Protein AF-A0A1J3KA43-F1 (afdb_monomer_lite)

Foldseek 3Di:
DPDPQQDDPDPVSSVVCLQPNDGDDDPPDDPLRVVLVCQQSD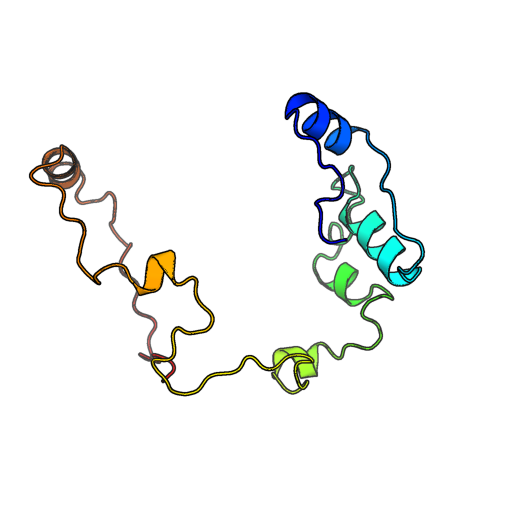PPCCSRQCNPVRVVSVCPRPVNVVDDPVCVVVVNDDDPDDDDDDDPPDPPVPDPVVVVDDPDDPDDDDDPCVVVCVVPVVPCVPVDDDPPPPPPPD

pLDDT: mean 88.78, std 14.75, range [40.16, 98.5]

Radius of gyration: 23.45 Å; chains: 1; bounding box: 60×49×44 Å

Sequence (138 aa):
VGIPPFYSQNVNEMYNKIQHGVLRFPPFLSENCKSLIVALLNRDPKKRLGSKDDIEDIKAHPFFKDISWDKMMKKAIDPPYKPKVKATDDTSNFDATFTNEPVVDSVIASSALSQTMADSSDAFKDFTFNPKGGALLD

Secondary structure (DSSP, 8-state):
--S-TT--SSHHHHHHHHHHPPP---TTS-HHHHHHHHHHT-SSGGGSTTTTTTHHHHHTSGGGTT--HHHHHTT-S--S------STT--TTS-HHHHTS-------TT-THHHHHHH-TTTTTT-----TT-----

Structure (mmCIF, N/CA/C/O backbone):
data_AF-A0A1J3KA43-F1
#
_entry.id   AF-A0A1J3KA43-F1
#
loop_
_atom_site.group_PDB
_atom_site.id
_atom_site.type_symbol
_atom_site.label_atom_id
_atom_site.label_alt_id
_atom_site.label_comp_id
_atom_site.label_asym_id
_atom_site.label_entity_id
_atom_site.label_seq_id
_atom_site.pdbx_PDB_ins_code
_atom_site.Cartn_x
_atom_site.Cartn_y
_atom_site.Cartn_z
_atom_site.occupancy
_atom_site.B_iso_or_equiv
_atom_site.auth_seq_id
_atom_site.auth_comp_id
_atom_site.auth_asym_id
_atom_site.auth_atom_id
_atom_site.pdbx_PDB_model_num
ATOM 1 N N . VAL A 1 1 ? -7.742 12.164 -10.026 1.00 62.94 1 VAL A N 1
ATOM 2 C CA . VAL A 1 1 ? -7.866 11.072 -9.024 1.00 62.94 1 VAL A CA 1
ATOM 3 C C . VAL A 1 1 ? -6.573 10.274 -9.051 1.00 62.94 1 VAL A C 1
ATOM 5 O O . VAL A 1 1 ? -5.960 10.253 -10.106 1.00 62.94 1 VAL A O 1
ATOM 8 N N . GLY A 1 2 ? -6.108 9.722 -7.928 1.00 86.31 2 GLY A N 1
ATOM 9 C CA . GLY A 1 2 ? -4.774 9.094 -7.852 1.00 86.31 2 GLY A CA 1
ATOM 10 C C . GLY A 1 2 ? -3.644 10.009 -7.353 1.00 86.31 2 GLY A C 1
ATOM 11 O O . GLY A 1 2 ? -2.482 9.744 -7.620 1.00 86.31 2 GLY A O 1
ATOM 12 N N . ILE A 1 3 ? -3.975 11.086 -6.634 1.00 89.12 3 ILE A N 1
ATOM 13 C CA . ILE A 1 3 ? -3.006 11.958 -5.943 1.00 89.12 3 ILE A CA 1
ATOM 14 C C . ILE A 1 3 ? -3.006 11.574 -4.453 1.00 89.12 3 ILE A C 1
ATOM 16 O O . ILE A 1 3 ? -4.076 11.206 -3.950 1.00 89.12 3 ILE A O 1
ATOM 20 N N . PRO A 1 4 ? -1.874 11.670 -3.727 1.00 92.62 4 PRO A N 1
ATOM 21 C CA . PRO A 1 4 ? -1.855 11.455 -2.283 1.00 92.62 4 PRO A CA 1
ATOM 22 C C . PRO A 1 4 ? -2.907 12.305 -1.539 1.00 92.62 4 PRO A C 1
ATOM 24 O O . PRO A 1 4 ? -3.118 13.468 -1.894 1.00 92.62 4 PRO A O 1
ATOM 27 N N . PRO A 1 5 ? -3.544 11.774 -0.475 1.00 93.25 5 PRO A N 1
ATOM 28 C CA . PRO A 1 5 ? -4.662 12.439 0.208 1.00 93.25 5 PRO A CA 1
ATOM 29 C C . PRO A 1 5 ? -4.280 13.761 0.894 1.00 93.25 5 PRO A C 1
ATOM 31 O O . PRO A 1 5 ? -5.135 14.621 1.093 1.00 93.25 5 PRO A O 1
ATOM 34 N N . PHE A 1 6 ? -3.001 13.942 1.231 1.00 94.75 6 PHE A N 1
ATOM 35 C CA . PHE A 1 6 ? -2.469 15.139 1.881 1.00 94.75 6 PHE A CA 1
ATOM 36 C C . PHE A 1 6 ? -1.346 15.771 1.059 1.00 94.75 6 PHE A C 1
ATOM 38 O O . PHE A 1 6 ? -0.273 16.022 1.582 1.00 94.75 6 PHE A O 1
ATOM 45 N N . TYR A 1 7 ? -1.561 16.013 -0.232 1.00 92.75 7 TYR A N 1
ATOM 46 C CA . TYR A 1 7 ? -0.529 16.586 -1.098 1.00 92.75 7 TYR A CA 1
ATOM 47 C C . TYR A 1 7 ? -0.379 18.116 -0.935 1.00 92.75 7 TYR A C 1
ATOM 49 O O . TYR A 1 7 ? -1.362 18.860 -0.804 1.00 92.75 7 TYR A O 1
ATOM 57 N N . SER A 1 8 ? 0.865 18.597 -0.966 1.00 94.25 8 SER A N 1
ATOM 58 C CA . SER A 1 8 ? 1.223 19.996 -1.233 1.00 94.25 8 SER A CA 1
ATOM 59 C C . SER A 1 8 ? 2.591 20.052 -1.914 1.00 94.25 8 SER A C 1
ATOM 61 O O . SER A 1 8 ? 3.430 19.193 -1.660 1.00 94.25 8 SER A O 1
ATOM 63 N N . GLN A 1 9 ? 2.833 21.073 -2.740 1.00 95.56 9 GLN A N 1
ATOM 64 C CA . GLN A 1 9 ? 4.176 21.349 -3.273 1.00 95.56 9 GLN A CA 1
ATOM 65 C C . GLN A 1 9 ? 5.121 21.868 -2.179 1.00 95.56 9 GLN A C 1
ATOM 67 O O . GLN A 1 9 ? 6.331 21.680 -2.254 1.00 95.56 9 GLN A O 1
ATOM 72 N N . ASN A 1 10 ? 4.567 22.496 -1.138 1.00 97.44 10 ASN A N 1
ATOM 73 C CA . ASN A 1 10 ? 5.314 22.907 0.040 1.00 97.44 10 ASN A CA 1
ATOM 74 C C . ASN A 1 10 ? 5.342 21.768 1.072 1.00 97.44 10 ASN A C 1
ATOM 76 O O . ASN A 1 10 ? 4.305 21.375 1.608 1.00 97.44 10 ASN A O 1
ATOM 80 N N . VAL A 1 11 ? 6.538 21.268 1.387 1.00 96.81 11 VAL A N 1
ATOM 81 C CA . VAL A 1 11 ? 6.739 20.146 2.319 1.00 96.81 11 VAL A CA 1
ATOM 82 C C . VAL A 1 11 ? 6.207 20.451 3.726 1.00 96.81 11 VAL A C 1
ATOM 84 O O . VAL A 1 11 ? 5.575 19.593 4.340 1.00 96.81 11 VAL A O 1
ATOM 87 N N . ASN A 1 12 ? 6.374 21.679 4.222 1.00 97.38 12 ASN A N 1
ATOM 88 C CA . ASN A 1 12 ? 5.881 22.062 5.550 1.00 97.38 12 ASN A CA 1
ATOM 89 C C . ASN A 1 12 ? 4.348 22.053 5.602 1.00 97.38 12 ASN A C 1
ATOM 91 O O . ASN A 1 12 ? 3.751 21.569 6.565 1.00 97.38 12 ASN A O 1
ATOM 95 N N . GLU A 1 13 ? 3.692 22.526 4.541 1.00 97.12 13 GLU A N 1
ATOM 96 C CA . GLU A 1 13 ? 2.235 22.427 4.431 1.00 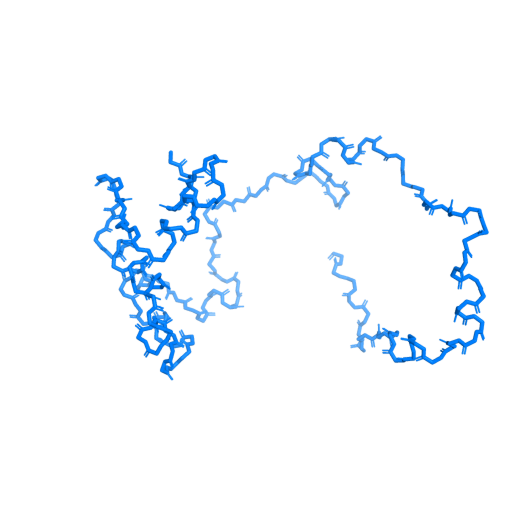97.12 13 GLU A CA 1
ATOM 97 C C . GLU A 1 13 ? 1.764 20.982 4.292 1.00 97.12 13 GLU A C 1
ATOM 99 O O . GLU A 1 13 ? 0.722 20.621 4.835 1.00 97.12 13 GLU A O 1
ATOM 104 N N . MET A 1 14 ? 2.512 20.151 3.564 1.00 97.06 14 MET A N 1
ATOM 105 C CA . MET A 1 14 ? 2.226 18.726 3.423 1.00 97.06 14 MET A CA 1
ATOM 106 C C . MET A 1 14 ? 2.245 18.034 4.794 1.00 97.06 14 MET A C 1
ATOM 108 O O . MET A 1 14 ? 1.297 17.326 5.134 1.00 97.06 14 MET A O 1
ATOM 112 N N . TYR A 1 15 ? 3.254 18.309 5.628 1.00 97.19 15 TYR A N 1
ATOM 113 C CA . TYR A 1 15 ? 3.311 17.795 6.999 1.00 97.19 15 TYR A CA 1
ATOM 114 C C . TYR A 1 15 ? 2.163 18.297 7.865 1.00 97.19 15 TYR A C 1
ATOM 116 O O . TYR A 1 15 ? 1.529 17.497 8.555 1.00 97.19 15 TYR A O 1
ATOM 124 N N . ASN A 1 16 ? 1.837 19.586 7.784 1.00 97.25 16 ASN A N 1
ATOM 125 C CA . ASN A 1 16 ? 0.683 20.137 8.488 1.00 97.25 16 ASN A CA 1
ATOM 126 C C . ASN A 1 16 ? -0.619 19.426 8.058 1.00 97.25 16 ASN A C 1
ATOM 128 O O . ASN A 1 16 ? -1.407 18.982 8.892 1.00 97.25 16 ASN A O 1
ATOM 132 N N . LYS A 1 17 ? -0.815 19.193 6.754 1.00 96.19 17 LYS A N 1
ATOM 133 C CA . LYS A 1 17 ? -1.970 18.445 6.229 1.00 96.19 17 LYS A CA 1
ATOM 134 C C . LYS A 1 17 ? -2.011 16.999 6.734 1.00 96.19 17 LYS A C 1
ATOM 136 O O . LYS A 1 17 ? -3.087 16.534 7.098 1.00 96.19 17 LYS A O 1
ATOM 141 N N . ILE A 1 18 ? -0.878 16.303 6.820 1.00 96.06 18 ILE A N 1
ATOM 142 C CA . ILE A 1 18 ? -0.820 14.953 7.407 1.00 96.06 18 ILE A CA 1
ATOM 143 C C . ILE A 1 18 ? -1.270 14.998 8.878 1.00 96.06 18 ILE A C 1
ATOM 145 O O . ILE A 1 18 ? -2.162 14.249 9.293 1.00 96.06 18 ILE A O 1
ATOM 149 N N . GLN A 1 19 ? -0.725 15.933 9.656 1.00 95.88 19 GLN A N 1
ATOM 150 C CA . GLN A 1 19 ? -0.994 16.040 11.091 1.00 95.88 19 GLN A CA 1
ATOM 151 C C . GLN A 1 19 ? -2.412 16.523 11.417 1.00 95.88 19 GLN A C 1
ATOM 153 O O . GLN A 1 19 ? -2.987 16.076 12.409 1.00 95.88 19 GLN A O 1
ATOM 158 N N . HIS A 1 20 ? -3.000 17.398 10.598 1.00 96.06 20 HIS A N 1
ATOM 159 C CA . HIS A 1 20 ? -4.218 18.132 10.971 1.00 96.06 20 HIS A CA 1
ATOM 160 C C . HIS A 1 20 ? -5.280 18.230 9.866 1.00 96.06 20 HIS A C 1
ATOM 162 O O . HIS A 1 20 ? -6.438 18.528 10.147 1.00 96.06 20 HIS A O 1
ATOM 168 N N . GLY A 1 21 ? -4.931 17.958 8.609 1.00 93.94 21 GLY A N 1
ATOM 169 C CA . GLY A 1 21 ? -5.829 18.106 7.465 1.00 93.94 21 GLY A CA 1
ATOM 170 C C . GLY A 1 21 ? -7.057 17.191 7.507 1.00 93.94 21 GLY A C 1
ATOM 171 O O . GLY A 1 21 ? -7.043 16.090 8.054 1.00 93.94 21 GLY A O 1
ATOM 172 N N . VAL A 1 22 ? -8.149 17.619 6.882 1.00 93.25 22 VAL A N 1
ATOM 173 C CA . VAL A 1 22 ? -9.348 16.782 6.738 1.00 93.25 22 VAL A CA 1
ATOM 174 C C . VAL A 1 22 ? -9.261 16.000 5.430 1.00 93.25 22 VAL A C 1
ATOM 176 O O . VAL A 1 22 ? -8.946 16.575 4.387 1.00 93.25 22 VAL A O 1
ATOM 179 N N . LEU A 1 23 ? -9.549 14.696 5.478 1.00 93.75 23 LEU A N 1
ATOM 180 C CA . LEU A 1 23 ? -9.642 13.867 4.276 1.00 93.75 23 LEU A CA 1
ATOM 181 C C . LEU A 1 23 ? -10.787 14.359 3.389 1.00 93.75 23 LEU A C 1
ATOM 183 O O . LEU A 1 23 ? -11.909 14.558 3.855 1.00 93.75 23 LEU A O 1
ATOM 187 N N . ARG A 1 24 ? -10.506 14.539 2.098 1.00 92.69 24 ARG A N 1
ATOM 188 C CA . ARG A 1 24 ? -11.510 14.911 1.099 1.00 92.69 24 ARG A CA 1
ATOM 189 C C . ARG A 1 24 ? -11.711 13.758 0.132 1.00 92.69 24 ARG A C 1
ATOM 191 O O . ARG A 1 24 ? -10.759 13.290 -0.487 1.00 92.69 24 ARG A O 1
ATOM 198 N N . PHE A 1 25 ? -12.960 13.329 -0.004 1.00 93.56 25 PHE A N 1
ATOM 199 C CA . PHE A 1 25 ? -13.333 12.199 -0.843 1.00 93.56 25 PHE A CA 1
ATOM 200 C C . PHE A 1 25 ? -14.071 12.680 -2.092 1.00 93.56 25 PHE A C 1
ATOM 202 O O . PHE A 1 25 ? -15.020 13.458 -1.974 1.00 93.56 25 PHE A O 1
ATOM 209 N N . PRO A 1 26 ? -13.681 12.210 -3.286 1.00 92.25 26 PRO A N 1
ATOM 210 C CA . PRO A 1 26 ? -14.498 12.369 -4.478 1.00 92.25 26 PRO A CA 1
ATOM 211 C C . PRO A 1 26 ? -15.882 11.708 -4.326 1.00 92.25 26 PRO A C 1
ATOM 213 O O . PRO A 1 26 ? -16.005 10.697 -3.628 1.00 92.25 26 PRO A O 1
ATOM 216 N N . PRO A 1 27 ? -16.919 12.223 -5.012 1.00 92.81 27 PRO A N 1
ATOM 217 C CA . PRO A 1 27 ? -18.297 11.760 -4.832 1.00 92.81 27 PRO A CA 1
ATOM 218 C C . PRO A 1 27 ? -18.539 10.323 -5.315 1.00 92.81 27 PRO A C 1
ATOM 220 O O . PRO A 1 27 ? -19.459 9.675 -4.836 1.00 92.81 27 PRO A O 1
ATOM 223 N N . PHE A 1 28 ? -17.711 9.807 -6.227 1.00 94.25 28 PHE A N 1
ATOM 224 C CA . PHE A 1 28 ? -17.871 8.468 -6.806 1.00 94.25 28 PHE A CA 1
ATOM 225 C C . PHE A 1 28 ? -17.402 7.322 -5.889 1.00 94.25 28 PHE A C 1
ATOM 227 O O . PHE A 1 28 ? -17.574 6.157 -6.237 1.00 94.25 28 PHE A O 1
ATOM 234 N N . LEU A 1 29 ? -16.766 7.616 -4.748 1.00 94.69 29 LEU A N 1
ATOM 235 C CA . LEU A 1 29 ? -16.331 6.576 -3.813 1.00 94.69 29 LEU A CA 1
ATOM 236 C C . LEU A 1 29 ? -17.523 6.023 -3.026 1.00 94.69 29 LEU A C 1
ATOM 238 O O . LEU A 1 29 ? -18.335 6.788 -2.506 1.00 94.69 29 LEU A O 1
ATOM 242 N N . SER A 1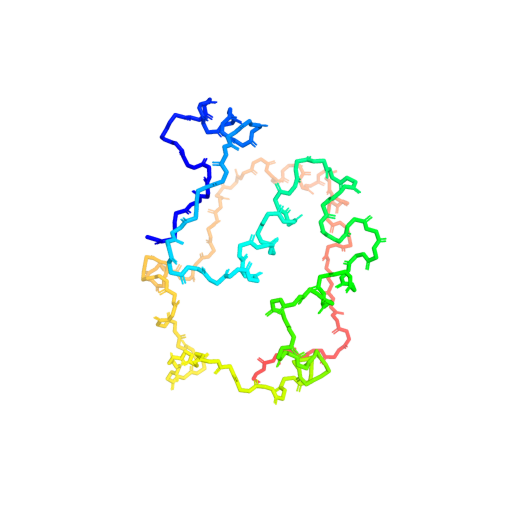 30 ? -17.585 4.697 -2.884 1.00 97.06 30 SER A N 1
ATOM 243 C CA . SER A 1 30 ? -18.583 4.035 -2.040 1.00 97.06 30 SER A CA 1
ATOM 244 C C . SER A 1 30 ? -18.345 4.314 -0.554 1.00 97.06 30 SER A C 1
ATOM 246 O O . SER A 1 30 ? -17.211 4.551 -0.128 1.00 97.06 30 SER A O 1
ATOM 248 N N . GLU A 1 31 ? -19.399 4.234 0.259 1.00 97.62 31 GLU A N 1
ATOM 249 C CA . GLU A 1 31 ? -19.295 4.470 1.706 1.00 97.62 31 GLU A CA 1
ATOM 250 C C . GLU A 1 31 ? -18.352 3.478 2.396 1.00 97.62 31 GLU A C 1
ATOM 252 O O . GLU A 1 31 ? -17.509 3.895 3.186 1.00 97.62 31 GLU A O 1
ATOM 257 N N . ASN A 1 32 ? -18.384 2.195 2.015 1.00 98.06 32 ASN A N 1
ATOM 258 C CA . ASN A 1 32 ? -17.441 1.198 2.534 1.00 98.06 32 ASN A CA 1
ATOM 259 C C . ASN A 1 32 ? -15.982 1.533 2.173 1.00 98.06 32 ASN A C 1
ATOM 261 O O . ASN A 1 32 ? -15.069 1.243 2.938 1.00 98.06 32 ASN A O 1
ATOM 265 N N . CYS A 1 33 ? -15.728 2.139 1.009 1.00 97.25 33 CYS A N 1
ATOM 266 C CA . CYS A 1 33 ? -14.378 2.566 0.642 1.00 97.25 33 CYS A CA 1
ATOM 267 C C . CYS A 1 33 ? -13.928 3.763 1.491 1.00 97.25 33 CYS A C 1
ATOM 269 O O . CYS A 1 33 ? -12.824 3.760 2.037 1.00 97.25 33 CYS A O 1
ATOM 271 N N . LYS A 1 34 ? -14.802 4.764 1.662 1.00 97.12 34 LYS A N 1
ATOM 272 C CA . LYS A 1 34 ? -14.528 5.931 2.514 1.00 97.12 34 LYS A CA 1
ATOM 273 C C . LYS A 1 34 ? -14.269 5.509 3.960 1.00 97.12 34 LYS A C 1
ATOM 275 O O . LYS A 1 34 ? -13.282 5.955 4.542 1.00 97.12 34 LYS A O 1
ATOM 280 N N . SER A 1 35 ? -15.104 4.628 4.521 1.00 98.06 35 SER A N 1
ATOM 281 C CA . SER A 1 35 ? -14.954 4.153 5.901 1.00 98.06 35 SER A CA 1
ATOM 282 C C . SER A 1 35 ? -13.634 3.412 6.107 1.00 98.06 35 SER A C 1
ATOM 284 O O . SER A 1 35 ? -12.949 3.675 7.094 1.00 98.06 35 SER A O 1
ATOM 286 N N . LEU A 1 36 ? -13.226 2.574 5.143 1.00 98.38 36 LEU A N 1
ATOM 287 C CA . LEU A 1 36 ? -11.938 1.882 5.183 1.00 98.38 36 LEU A CA 1
ATOM 288 C C . LEU A 1 36 ? -10.775 2.881 5.228 1.00 98.38 36 LEU A C 1
ATOM 290 O O . LEU A 1 36 ? -9.899 2.776 6.085 1.00 98.38 36 LEU A O 1
ATOM 294 N N . ILE A 1 37 ? -10.775 3.867 4.325 1.00 97.44 37 ILE A N 1
ATOM 295 C CA . ILE A 1 37 ? -9.703 4.868 4.238 1.00 97.44 37 ILE A CA 1
ATOM 296 C C . ILE A 1 37 ? -9.622 5.687 5.531 1.00 97.44 37 ILE A C 1
ATOM 298 O O . ILE A 1 37 ? -8.527 5.902 6.044 1.00 97.44 37 ILE A O 1
ATOM 302 N N . VAL A 1 38 ? -10.759 6.117 6.087 1.00 97.38 38 VAL A N 1
ATOM 303 C CA . VAL A 1 38 ? -10.794 6.846 7.367 1.00 97.38 38 VAL A CA 1
ATOM 304 C C . VAL A 1 38 ? -10.226 5.995 8.506 1.00 97.38 38 VAL A C 1
ATOM 306 O O . VAL A 1 38 ? -9.444 6.502 9.310 1.00 97.38 38 VAL A O 1
ATOM 309 N N . ALA A 1 39 ? -10.582 4.711 8.569 1.00 97.88 39 ALA A N 1
ATOM 310 C CA . ALA A 1 39 ? -10.133 3.812 9.627 1.00 97.88 39 ALA A CA 1
ATOM 311 C C . ALA A 1 39 ? -8.623 3.504 9.541 1.00 97.88 39 ALA A C 1
ATOM 313 O O . ALA A 1 39 ? -7.935 3.493 10.565 1.00 97.88 39 ALA A O 1
ATOM 314 N N . LEU A 1 40 ? -8.085 3.317 8.329 1.00 98.00 40 LEU A N 1
ATOM 315 C CA . LEU A 1 40 ? -6.650 3.105 8.088 1.00 98.00 40 LEU A CA 1
ATOM 316 C C . LEU A 1 40 ? -5.818 4.377 8.302 1.00 98.00 40 LEU A C 1
ATOM 318 O O . LEU A 1 40 ? -4.697 4.312 8.799 1.00 98.00 40 LEU A O 1
ATOM 322 N N . LEU A 1 41 ? -6.360 5.548 7.959 1.00 97.25 41 LEU A N 1
ATOM 323 C CA . LEU A 1 41 ? -5.684 6.840 8.119 1.00 97.25 41 LEU A CA 1
ATOM 324 C C . LEU A 1 41 ? -5.994 7.514 9.463 1.00 97.25 41 LEU A C 1
ATOM 326 O O . LEU A 1 41 ? -5.832 8.729 9.607 1.00 97.25 41 LEU A O 1
ATOM 330 N N . ASN A 1 42 ? -6.412 6.740 10.470 1.00 97.25 42 ASN A N 1
ATOM 331 C CA . ASN A 1 42 ? -6.581 7.262 11.819 1.00 97.25 42 ASN A CA 1
ATOM 332 C C . ASN A 1 42 ? -5.228 7.735 12.375 1.00 97.25 42 ASN A C 1
ATOM 334 O O . ASN A 1 42 ? -4.215 7.025 12.319 1.00 97.25 42 ASN A O 1
ATOM 338 N N . ARG A 1 43 ? -5.216 8.958 12.908 1.00 96.06 43 ARG A N 1
ATOM 339 C CA . ARG A 1 43 ? -4.011 9.595 13.452 1.00 96.06 43 ARG A CA 1
ATOM 340 C C . ARG A 1 43 ? -3.537 8.949 14.735 1.00 96.06 43 ARG A C 1
ATOM 342 O O . ARG A 1 43 ? -2.335 8.885 14.948 1.00 96.06 43 ARG A O 1
ATOM 349 N N . ASP A 1 44 ? -4.468 8.477 15.556 1.00 97.25 44 ASP A N 1
ATOM 350 C CA . ASP A 1 44 ? -4.152 7.721 16.759 1.00 97.25 44 ASP A CA 1
ATOM 351 C C . ASP A 1 44 ? -3.822 6.274 16.356 1.00 97.25 44 ASP A C 1
ATOM 353 O O . ASP A 1 44 ? -4.728 5.549 15.929 1.00 97.25 44 ASP A O 1
ATOM 357 N N . PRO A 1 45 ? -2.557 5.823 16.478 1.00 97.38 45 PRO A N 1
ATOM 358 C CA . PRO A 1 45 ? -2.171 4.475 16.073 1.00 97.38 45 PRO A CA 1
ATOM 359 C C . PRO A 1 45 ? -2.924 3.387 16.841 1.00 97.38 45 PRO A C 1
ATOM 361 O O . PRO A 1 45 ? -3.141 2.318 16.289 1.00 97.38 45 PRO A O 1
ATOM 364 N N . LYS A 1 46 ? -3.378 3.658 18.075 1.00 97.75 46 LYS A N 1
ATOM 365 C CA . LYS A 1 46 ? -4.140 2.700 18.898 1.00 97.75 46 LYS A CA 1
ATOM 366 C C . LYS A 1 46 ? -5.600 2.552 18.463 1.00 97.75 46 LYS A C 1
ATOM 368 O O . LYS A 1 46 ? -6.301 1.669 18.953 1.00 97.75 46 LYS A O 1
ATOM 373 N N . LYS A 1 47 ? -6.081 3.458 17.608 1.00 97.75 47 LYS A N 1
ATOM 374 C CA . LYS A 1 47 ? -7.433 3.448 17.026 1.00 97.75 47 LYS A CA 1
ATOM 375 C C . LYS A 1 47 ? -7.412 3.183 15.523 1.00 97.75 47 LYS A C 1
ATOM 377 O O . LYS A 1 47 ? -8.465 3.234 14.885 1.00 97.75 47 LYS A O 1
ATOM 382 N N . ARG A 1 48 ? -6.228 2.986 14.942 1.00 98.38 48 ARG A N 1
ATOM 383 C CA . ARG A 1 48 ? -6.065 2.676 13.527 1.00 98.38 48 ARG A CA 1
ATOM 384 C C . ARG A 1 48 ? -6.538 1.252 13.278 1.00 98.38 48 ARG A C 1
ATOM 386 O O . ARG A 1 48 ? -6.259 0.366 14.075 1.00 98.38 48 ARG A O 1
ATOM 393 N N . LEU A 1 49 ? -7.266 1.036 12.188 1.00 98.50 49 LEU A N 1
ATOM 394 C CA . LEU A 1 49 ? -7.685 -0.312 11.809 1.00 98.50 49 LEU A CA 1
ATOM 395 C C . LEU A 1 49 ? -6.460 -1.237 11.720 1.00 98.50 49 LEU A C 1
ATOM 397 O O . LEU A 1 49 ? -5.458 -0.855 11.116 1.00 98.50 49 LEU A O 1
ATOM 401 N N . GLY A 1 50 ? -6.548 -2.412 12.345 1.00 97.81 50 GLY A N 1
ATOM 402 C CA . GLY A 1 50 ? -5.438 -3.356 12.488 1.00 97.81 50 GLY A CA 1
ATOM 403 C C . GLY A 1 50 ? -4.556 -3.133 13.718 1.00 97.81 50 GLY A C 1
ATOM 404 O O . GLY A 1 50 ? -3.575 -3.836 13.908 1.00 97.81 50 GLY A O 1
ATOM 405 N N . SER A 1 51 ? -4.876 -2.180 14.598 1.00 97.88 51 SER A N 1
ATOM 406 C CA . SER A 1 51 ? -4.109 -1.994 15.835 1.00 97.88 51 SER A CA 1
ATOM 407 C C . SER A 1 51 ? -4.492 -2.955 16.964 1.00 97.88 51 SER A C 1
ATOM 409 O O . SER A 1 51 ? -3.805 -2.962 17.983 1.00 97.88 51 SER A O 1
ATOM 411 N N . LYS A 1 52 ? -5.614 -3.681 16.850 1.00 96.31 52 LYS A N 1
ATOM 412 C CA . LYS A 1 52 ? -6.102 -4.601 17.889 1.00 96.31 52 LYS A CA 1
ATOM 413 C C . LYS A 1 52 ? -5.843 -6.049 17.498 1.00 96.31 52 LYS A C 1
ATOM 415 O O . LYS A 1 52 ? -5.051 -6.699 18.168 1.00 96.31 52 LYS A O 1
ATOM 420 N N . ASP A 1 53 ? -6.436 -6.482 16.386 1.00 97.38 53 ASP A N 1
ATOM 421 C CA . ASP A 1 53 ? -6.368 -7.870 15.906 1.00 97.38 53 ASP A CA 1
ATOM 422 C C . ASP A 1 53 ? -5.631 -7.979 14.554 1.00 97.38 53 ASP A C 1
ATOM 424 O O . ASP A 1 53 ? -5.865 -8.892 13.760 1.00 97.38 53 ASP A O 1
ATOM 428 N N . ASP A 1 54 ? -4.729 -7.026 14.284 1.00 97.12 54 ASP A N 1
ATOM 429 C CA . ASP A 1 54 ? -3.876 -6.969 13.090 1.00 97.12 54 ASP A CA 1
ATOM 430 C C . ASP A 1 54 ? -4.669 -7.167 11.784 1.00 97.12 54 ASP A C 1
ATOM 432 O O . ASP A 1 54 ? -5.600 -6.416 11.474 1.00 97.12 54 ASP A O 1
ATOM 436 N N . ILE A 1 55 ? -4.325 -8.185 11.000 1.00 96.69 55 ILE A N 1
ATOM 437 C CA . ILE A 1 55 ? -4.925 -8.422 9.695 1.00 96.69 55 ILE A CA 1
ATOM 438 C C . ILE A 1 55 ? -6.400 -8.832 9.786 1.00 96.69 55 ILE A C 1
ATOM 440 O O . ILE A 1 55 ? -7.152 -8.585 8.843 1.00 96.69 55 ILE A O 1
ATOM 444 N N . GLU A 1 56 ? -6.845 -9.422 10.896 1.00 97.81 56 GLU A N 1
ATOM 445 C CA . GLU A 1 56 ? -8.220 -9.912 11.026 1.00 97.81 56 GLU A CA 1
ATOM 446 C C . GLU A 1 56 ? -9.230 -8.755 11.085 1.00 97.81 56 GLU A C 1
ATOM 448 O O . GLU A 1 56 ? -10.266 -8.814 10.418 1.00 97.81 56 GLU A O 1
ATOM 453 N N . ASP A 1 57 ? -8.871 -7.640 11.734 1.00 97.56 57 ASP A N 1
ATOM 454 C CA . ASP A 1 57 ? -9.641 -6.385 11.697 1.00 97.56 57 ASP A CA 1
ATOM 455 C C . ASP A 1 57 ? -9.838 -5.886 10.255 1.00 97.56 57 ASP A C 1
ATOM 457 O O . ASP A 1 57 ? -10.917 -5.428 9.864 1.00 97.56 57 ASP A O 1
ATOM 461 N N . ILE A 1 58 ? -8.778 -5.962 9.445 1.00 97.94 58 ILE A N 1
ATOM 462 C CA . ILE A 1 58 ? -8.788 -5.481 8.062 1.00 97.94 58 ILE A CA 1
ATOM 463 C C . ILE A 1 58 ? -9.641 -6.408 7.195 1.00 97.94 58 ILE A C 1
ATOM 465 O O . ILE A 1 58 ? -10.497 -5.924 6.454 1.00 97.94 58 ILE A O 1
ATOM 469 N N . LYS A 1 59 ? -9.456 -7.730 7.308 1.00 97.69 59 LYS A N 1
ATOM 470 C CA . LYS A 1 59 ? -10.222 -8.735 6.554 1.00 97.69 59 LYS A CA 1
ATOM 471 C C . LYS A 1 59 ? -11.720 -8.664 6.833 1.00 97.69 59 LYS A C 1
ATOM 473 O O . LYS A 1 59 ? -12.511 -8.872 5.913 1.00 97.69 59 LYS A O 1
ATOM 478 N N . ALA A 1 60 ? -12.098 -8.364 8.075 1.00 97.56 60 ALA A N 1
ATOM 479 C CA . ALA A 1 60 ? -13.488 -8.253 8.507 1.00 97.56 60 ALA A CA 1
ATOM 480 C C . ALA A 1 60 ? -14.183 -6.960 8.035 1.00 97.56 60 ALA A C 1
ATOM 482 O O . ALA A 1 60 ? -15.407 -6.845 8.132 1.00 97.56 60 ALA A O 1
ATOM 483 N N . HIS A 1 61 ? -13.441 -5.972 7.521 1.00 98.50 61 HIS A N 1
ATOM 484 C CA . HIS A 1 61 ? -14.023 -4.695 7.120 1.00 98.50 61 HIS A CA 1
ATOM 485 C C . HIS A 1 61 ? -15.007 -4.859 5.930 1.00 98.50 61 HIS A C 1
ATOM 487 O O . HIS A 1 61 ? -14.657 -5.495 4.932 1.00 98.50 61 HIS A O 1
ATOM 493 N N . PRO A 1 62 ? -16.194 -4.207 5.932 1.00 98.38 62 PRO A N 1
ATOM 494 C CA . PRO A 1 62 ? -17.231 -4.368 4.894 1.00 98.38 62 PRO A CA 1
ATOM 495 C C . PRO A 1 62 ? -16.814 -4.060 3.450 1.00 98.38 62 PRO A C 1
ATOM 497 O O . PRO A 1 62 ? -17.525 -4.404 2.506 1.00 98.38 62 PRO A O 1
ATOM 500 N N . PHE A 1 63 ? -15.687 -3.376 3.261 1.00 98.44 63 PHE A N 1
ATOM 501 C CA . PHE A 1 63 ? -15.087 -3.155 1.943 1.00 98.44 63 PHE A CA 1
ATOM 502 C C . PHE A 1 63 ? -14.628 -4.466 1.285 1.00 98.44 63 PHE A C 1
ATOM 504 O O . PHE A 1 63 ? -14.733 -4.597 0.072 1.00 98.44 63 PHE A O 1
ATOM 511 N N . PHE A 1 64 ? -14.177 -5.444 2.076 1.00 97.94 64 PHE A N 1
ATOM 512 C CA . PHE A 1 64 ? -13.658 -6.726 1.593 1.00 97.94 64 PHE A CA 1
ATOM 513 C C . PHE A 1 64 ? -14.668 -7.876 1.701 1.00 97.94 64 PHE A C 1
ATOM 515 O O . PHE A 1 64 ? -14.297 -9.031 1.522 1.00 97.94 64 PHE A O 1
ATOM 522 N N . LYS A 1 65 ? -15.948 -7.581 1.962 1.00 96.94 65 LYS A N 1
ATOM 523 C CA . LYS A 1 65 ? -16.999 -8.591 2.192 1.00 96.94 65 LYS A CA 1
ATOM 524 C C . LYS A 1 65 ? -17.139 -9.629 1.065 1.00 96.94 65 LYS A C 1
ATOM 526 O O . LYS A 1 65 ? -17.547 -10.754 1.322 1.00 96.94 65 LYS A O 1
ATOM 531 N N . ASP A 1 66 ? -16.807 -9.245 -0.168 1.00 95.94 66 ASP A N 1
ATOM 532 C CA . ASP A 1 66 ? -16.953 -10.088 -1.360 1.00 95.94 66 ASP A CA 1
ATOM 533 C C . ASP A 1 66 ? -15.677 -10.910 -1.650 1.00 95.94 66 ASP A C 1
ATOM 535 O O . ASP A 1 66 ? -15.620 -11.669 -2.619 1.00 95.94 66 ASP A O 1
ATOM 539 N N . ILE A 1 67 ? -14.637 -10.778 -0.816 1.00 96.38 67 ILE A N 1
ATOM 540 C CA . ILE A 1 67 ? -13.362 -11.482 -0.966 1.00 96.38 67 ILE A CA 1
ATOM 541 C C . ILE A 1 67 ? -13.354 -12.760 -0.130 1.00 96.38 67 ILE A C 1
ATOM 543 O O . ILE A 1 67 ? -13.467 -12.742 1.093 1.00 96.38 67 ILE A O 1
ATOM 547 N N . SER A 1 68 ? -13.102 -13.889 -0.792 1.00 97.06 68 SER A N 1
ATOM 548 C CA . SER A 1 68 ? -12.702 -15.123 -0.114 1.00 97.06 68 SER A CA 1
ATOM 549 C C . SER A 1 68 ? -11.183 -15.150 0.051 1.00 97.06 68 SER A C 1
ATOM 551 O O . SER A 1 68 ? -10.450 -15.435 -0.899 1.00 97.06 68 SER A O 1
ATOM 553 N N . TRP A 1 69 ? -10.708 -14.873 1.265 1.00 96.31 69 TRP A N 1
ATOM 554 C CA . TRP A 1 69 ? -9.278 -14.846 1.587 1.00 96.31 69 TRP A CA 1
ATOM 555 C C . TRP A 1 69 ? -8.585 -16.191 1.324 1.00 96.31 69 TRP A C 1
ATOM 557 O O . TRP A 1 69 ? -7.489 -16.216 0.769 1.00 96.31 69 TRP A O 1
ATOM 567 N N . ASP A 1 70 ? -9.258 -17.313 1.590 1.00 97.12 70 ASP A N 1
ATOM 568 C CA . ASP A 1 70 ? -8.727 -18.650 1.293 1.00 97.12 70 ASP A CA 1
ATOM 569 C C . ASP A 1 70 ? -8.514 -18.879 -0.208 1.00 97.12 70 ASP A C 1
ATOM 571 O O . ASP A 1 70 ? -7.487 -19.422 -0.622 1.00 97.12 70 ASP A O 1
ATOM 575 N N . LYS A 1 71 ? -9.473 -18.458 -1.046 1.00 97.56 71 LYS A N 1
ATOM 576 C CA . LYS A 1 71 ? -9.330 -18.547 -2.507 1.00 97.56 71 LYS A CA 1
ATOM 577 C C . LYS A 1 71 ? -8.233 -17.614 -3.006 1.00 97.56 71 LYS A C 1
ATOM 579 O O . LYS A 1 71 ? -7.471 -18.012 -3.882 1.00 97.56 71 LYS A O 1
ATOM 584 N N . MET A 1 72 ? -8.124 -16.410 -2.440 1.00 96.38 72 MET A N 1
ATOM 585 C CA . MET A 1 72 ? -7.065 -15.457 -2.778 1.00 96.38 72 MET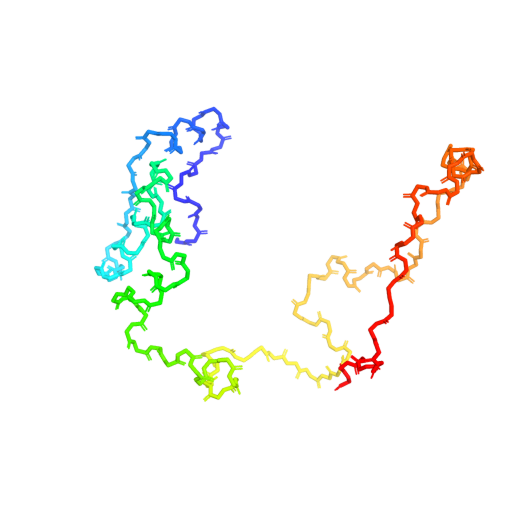 A CA 1
ATOM 586 C C . MET A 1 72 ? -5.676 -16.051 -2.508 1.00 96.38 72 MET A C 1
ATOM 588 O O . MET A 1 72 ? -4.835 -16.055 -3.404 1.00 96.38 72 MET A O 1
ATOM 592 N N . MET A 1 73 ? -5.458 -16.629 -1.322 1.00 96.12 73 MET A N 1
ATOM 593 C CA . MET A 1 73 ? -4.175 -17.241 -0.945 1.00 96.12 73 MET A CA 1
ATOM 594 C C . MET A 1 73 ? -3.808 -18.440 -1.825 1.00 96.12 73 MET A C 1
ATOM 596 O O . MET A 1 73 ? -2.641 -18.646 -2.147 1.00 96.12 73 MET A O 1
ATOM 600 N N . LYS A 1 74 ? -4.810 -19.203 -2.274 1.00 97.81 74 LYS A N 1
ATOM 601 C CA . LYS A 1 74 ? -4.640 -20.317 -3.219 1.00 97.81 74 LYS A CA 1
ATOM 602 C C . LYS A 1 74 ? -4.524 -19.870 -4.681 1.00 97.81 74 LYS A C 1
ATOM 604 O O . LYS A 1 74 ? -4.512 -20.724 -5.561 1.00 97.81 74 LYS A O 1
ATOM 609 N N . LYS A 1 75 ? -4.467 -18.558 -4.954 1.00 97.06 75 LYS A N 1
ATOM 610 C CA . LYS A 1 75 ? -4.467 -17.970 -6.307 1.00 97.06 75 LYS A CA 1
ATOM 611 C C . LYS A 1 75 ? -5.651 -18.444 -7.171 1.00 97.06 75 LYS A C 1
ATOM 613 O O . LYS A 1 75 ? -5.539 -18.554 -8.384 1.00 97.06 75 LYS A O 1
ATOM 618 N N . ALA A 1 76 ? -6.794 -18.720 -6.540 1.00 97.25 76 ALA A N 1
ATOM 619 C CA . ALA A 1 76 ? -8.006 -19.251 -7.171 1.00 97.25 76 ALA A CA 1
ATOM 620 C C . ALA A 1 76 ? -9.051 -18.165 -7.506 1.00 97.25 76 ALA A C 1
ATOM 622 O O . ALA A 1 76 ? -10.202 -18.479 -7.805 1.00 97.25 76 ALA A O 1
ATOM 623 N N . ILE A 1 77 ? -8.675 -16.888 -7.402 1.00 96.12 77 ILE A N 1
ATOM 624 C CA . ILE A 1 77 ? -9.477 -15.743 -7.842 1.00 96.12 77 ILE A CA 1
ATOM 625 C C . ILE A 1 77 ? -8.820 -15.198 -9.104 1.00 96.12 77 ILE A C 1
ATOM 627 O O . ILE A 1 77 ? -7.639 -14.850 -9.072 1.00 96.12 77 ILE A O 1
ATOM 631 N N . ASP A 1 78 ? -9.576 -15.104 -10.196 1.00 95.75 78 ASP A N 1
ATOM 632 C CA . ASP A 1 78 ? -9.088 -14.459 -11.410 1.00 95.75 78 ASP A CA 1
ATOM 633 C C . ASP A 1 78 ? -8.801 -12.972 -11.139 1.00 95.75 78 ASP A C 1
ATOM 635 O O . ASP A 1 78 ? -9.694 -12.249 -10.682 1.00 95.75 78 ASP A O 1
ATOM 639 N N . PRO A 1 79 ? -7.577 -12.483 -11.411 1.00 95.56 79 PRO A N 1
ATOM 640 C CA . PRO A 1 79 ? -7.268 -11.078 -11.220 1.00 95.56 79 PRO A CA 1
ATOM 641 C C . PRO A 1 79 ? -8.066 -10.229 -12.223 1.00 95.56 79 PRO A C 1
ATOM 643 O O . PRO A 1 79 ? -8.174 -10.602 -13.396 1.00 95.56 79 PRO A O 1
ATOM 646 N N . PRO A 1 80 ? -8.581 -9.059 -11.806 1.00 96.25 80 PRO A N 1
ATOM 647 C CA . PRO A 1 80 ? -9.370 -8.185 -12.679 1.00 96.25 80 PRO A CA 1
ATOM 648 C C . PRO A 1 80 ? -8.547 -7.585 -13.829 1.00 96.25 80 PRO A C 1
ATOM 650 O O . PRO A 1 80 ? -9.107 -7.124 -14.820 1.00 96.25 80 PRO A O 1
ATOM 653 N N . TYR A 1 81 ? -7.219 -7.592 -13.705 1.00 97.25 81 TYR A N 1
ATOM 654 C CA . TYR A 1 81 ? -6.281 -7.163 -14.731 1.00 97.25 81 TYR A CA 1
ATOM 655 C C . TYR A 1 81 ? -5.210 -8.238 -14.923 1.00 97.25 81 TYR A C 1
ATOM 657 O O . TYR A 1 81 ? -4.582 -8.674 -13.958 1.00 97.25 81 TYR A O 1
ATOM 665 N N . LYS A 1 82 ? -4.997 -8.646 -16.177 1.00 95.81 82 LYS A N 1
ATOM 666 C CA . LYS A 1 82 ? -3.924 -9.555 -16.592 1.00 95.81 82 LYS A CA 1
ATOM 667 C C . LYS A 1 82 ? -2.976 -8.757 -17.501 1.00 95.81 82 LYS A C 1
ATOM 669 O O . LYS A 1 82 ? -3.421 -8.341 -18.574 1.00 95.81 82 LYS A O 1
ATOM 674 N N . PRO A 1 83 ? -1.726 -8.476 -17.081 1.00 95.94 83 PRO A N 1
ATOM 675 C CA . PRO A 1 83 ? -0.784 -7.726 -17.905 1.00 95.94 83 PRO A CA 1
ATOM 676 C C . PRO A 1 83 ? -0.467 -8.492 -19.190 1.00 95.94 83 PRO A C 1
ATOM 678 O O . PRO A 1 83 ? -0.497 -9.723 -19.222 1.00 95.94 83 PRO A O 1
ATOM 681 N N . LYS A 1 84 ? -0.172 -7.759 -20.264 1.00 96.38 84 LYS A N 1
ATOM 682 C CA . LYS A 1 84 ? 0.248 -8.368 -21.528 1.00 96.38 84 LYS A CA 1
ATOM 683 C C . LYS A 1 84 ? 1.715 -8.754 -21.405 1.00 96.38 84 LYS A C 1
ATOM 685 O O . LYS A 1 84 ? 2.545 -7.886 -21.162 1.00 96.38 84 LYS A O 1
ATOM 690 N N . VAL A 1 85 ? 1.998 -10.037 -21.578 1.00 96.44 85 VAL A N 1
ATOM 691 C CA . VAL A 1 85 ? 3.348 -10.602 -21.575 1.00 96.44 85 VAL A CA 1
ATOM 692 C C . VAL A 1 85 ? 3.462 -11.482 -22.811 1.00 96.44 85 VAL A C 1
ATOM 694 O O . VAL A 1 85 ? 2.616 -12.349 -23.033 1.00 96.44 85 VAL A O 1
ATOM 697 N N . LYS A 1 86 ? 4.447 -11.203 -23.662 1.00 95.06 86 LYS A N 1
ATOM 698 C CA . LYS A 1 86 ? 4.638 -11.872 -24.956 1.00 95.06 86 LYS A CA 1
ATOM 699 C C . LYS A 1 86 ? 5.541 -13.099 -24.859 1.00 95.06 86 LYS A C 1
ATOM 701 O O . LYS A 1 86 ? 5.351 -14.039 -25.624 1.00 9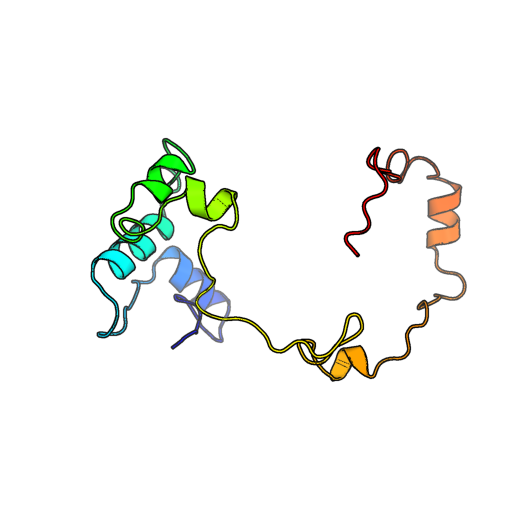5.06 86 LYS A O 1
ATOM 706 N N . ALA A 1 87 ? 6.517 -13.060 -23.958 1.00 95.06 87 ALA A N 1
ATOM 707 C CA . ALA A 1 87 ? 7.552 -14.072 -23.783 1.00 95.06 87 ALA A CA 1
ATOM 708 C C . ALA A 1 87 ? 8.148 -13.989 -22.367 1.00 95.06 87 ALA A C 1
ATOM 710 O O . ALA A 1 87 ? 7.845 -13.062 -21.615 1.00 95.06 87 ALA A O 1
ATOM 711 N N . THR A 1 88 ? 8.986 -14.959 -22.007 1.00 94.94 88 THR A N 1
ATOM 712 C CA . THR A 1 88 ? 9.634 -15.060 -20.687 1.00 94.94 88 THR A CA 1
ATOM 713 C C . THR A 1 88 ? 10.628 -13.930 -20.408 1.00 94.94 88 THR A C 1
ATOM 715 O O . THR A 1 88 ? 10.871 -13.604 -19.253 1.00 94.94 88 THR A O 1
ATOM 718 N N . ASP A 1 89 ? 11.179 -13.315 -21.452 1.00 92.88 89 ASP A N 1
ATOM 719 C CA . ASP A 1 89 ? 12.120 -12.192 -21.413 1.00 92.88 89 ASP A CA 1
ATOM 720 C C . ASP A 1 89 ? 11.456 -10.835 -21.729 1.00 92.88 89 ASP A C 1
ATOM 722 O O . ASP A 1 89 ? 12.142 -9.838 -21.954 1.00 92.88 89 ASP A O 1
ATOM 726 N N . ASP A 1 90 ? 10.119 -10.767 -21.757 1.00 95.50 90 ASP A N 1
ATOM 727 C CA . ASP A 1 90 ? 9.393 -9.548 -22.122 1.00 95.50 90 ASP A CA 1
ATOM 728 C C . ASP A 1 90 ? 9.529 -8.449 -21.055 1.00 95.50 90 ASP A C 1
ATOM 730 O O . ASP A 1 90 ? 8.959 -8.526 -19.963 1.00 95.50 90 ASP A O 1
ATOM 734 N N . THR A 1 91 ? 10.225 -7.368 -21.409 1.00 95.75 91 THR A N 1
ATOM 735 C CA . THR A 1 91 ? 10.428 -6.194 -20.553 1.00 95.75 91 THR A CA 1
ATOM 736 C C . THR A 1 91 ? 9.429 -5.058 -20.813 1.00 95.75 91 THR A C 1
ATOM 738 O O . THR A 1 91 ? 9.551 -3.983 -20.232 1.00 95.75 91 THR A O 1
ATOM 741 N N . SER A 1 92 ? 8.392 -5.265 -21.634 1.00 96.12 92 SER A N 1
ATOM 742 C CA . SER A 1 92 ? 7.472 -4.195 -22.066 1.00 96.12 92 SER A CA 1
ATOM 743 C C . SER A 1 92 ? 6.606 -3.569 -20.964 1.00 96.12 92 SER A C 1
ATOM 745 O O . SER A 1 92 ? 6.001 -2.522 -21.190 1.00 96.12 92 SER A O 1
ATOM 747 N N . ASN A 1 93 ? 6.546 -4.179 -19.775 1.00 96.81 93 ASN A N 1
ATOM 748 C CA . ASN A 1 93 ? 5.872 -3.622 -18.595 1.00 96.81 93 ASN A CA 1
ATOM 749 C C . ASN A 1 93 ? 6.822 -2.820 -17.675 1.00 96.81 93 ASN A C 1
ATOM 751 O O . ASN A 1 93 ? 6.400 -2.388 -16.602 1.00 96.81 93 ASN A O 1
ATOM 755 N N . PHE A 1 94 ? 8.081 -2.620 -18.079 1.00 96.62 94 PHE A N 1
ATOM 756 C CA . PHE A 1 94 ? 9.078 -1.794 -17.394 1.00 96.62 94 PHE A CA 1
ATOM 757 C C . PHE A 1 94 ? 9.336 -0.493 -18.171 1.00 96.62 94 PHE A C 1
ATOM 759 O O . PHE A 1 94 ? 9.024 -0.388 -19.357 1.00 96.62 94 PHE A O 1
ATOM 766 N N . ASP A 1 95 ? 9.886 0.520 -17.498 1.00 97.31 95 ASP A N 1
ATOM 767 C CA . ASP A 1 95 ? 10.187 1.805 -18.133 1.00 97.31 95 ASP A CA 1
ATOM 768 C C . ASP A 1 95 ? 11.365 1.677 -19.112 1.00 97.31 95 ASP A C 1
ATOM 770 O O . ASP A 1 95 ? 12.430 1.157 -18.762 1.00 97.31 95 ASP A O 1
ATOM 774 N N . ALA A 1 96 ? 11.178 2.201 -20.327 1.00 96.06 96 ALA A N 1
ATOM 775 C CA . ALA A 1 96 ? 12.169 2.145 -21.396 1.00 96.06 96 ALA A CA 1
ATOM 776 C C . ALA A 1 96 ? 13.484 2.849 -21.034 1.00 96.06 96 ALA A C 1
ATOM 778 O O . ALA A 1 96 ? 14.527 2.508 -21.583 1.00 96.06 96 ALA A O 1
ATOM 779 N N . THR A 1 97 ? 13.449 3.809 -20.107 1.00 96.75 97 THR A N 1
ATOM 780 C CA . THR A 1 97 ? 14.644 4.476 -19.579 1.00 96.75 97 THR A CA 1
ATOM 781 C C . THR A 1 97 ? 15.642 3.453 -19.056 1.00 96.75 97 THR A C 1
ATOM 783 O O . THR A 1 97 ? 16.810 3.533 -19.405 1.00 96.75 97 THR A O 1
ATOM 786 N N . PHE A 1 98 ? 15.172 2.452 -18.306 1.00 95.62 98 PHE A N 1
ATOM 787 C CA . PHE A 1 98 ? 16.032 1.429 -17.713 1.00 95.62 98 PHE A CA 1
ATOM 788 C C . PHE A 1 98 ? 16.297 0.268 -18.666 1.00 95.62 98 PHE A C 1
ATOM 790 O O . PHE A 1 98 ? 17.414 -0.223 -18.741 1.00 95.62 98 PHE A O 1
ATOM 797 N N . THR A 1 99 ? 15.296 -0.181 -19.430 1.00 95.81 99 THR A N 1
ATOM 798 C CA . THR A 1 99 ? 15.492 -1.336 -20.327 1.00 95.81 99 THR A CA 1
ATOM 799 C C . THR A 1 99 ? 16.381 -1.017 -21.529 1.00 95.81 99 THR A C 1
ATOM 801 O O . THR A 1 99 ? 16.841 -1.936 -22.199 1.00 95.81 99 THR A O 1
ATOM 804 N N . ASN A 1 100 ? 16.595 0.269 -21.827 1.00 94.88 100 ASN A N 1
ATOM 805 C CA . ASN A 1 100 ? 17.537 0.727 -22.848 1.00 94.88 100 ASN A CA 1
ATOM 806 C C . ASN A 1 100 ? 18.958 0.930 -22.300 1.00 94.88 100 ASN A C 1
ATOM 808 O O . ASN A 1 100 ? 19.877 1.155 -23.091 1.00 94.88 100 ASN A O 1
ATOM 812 N N . GLU A 1 101 ? 19.156 0.886 -20.980 1.00 95.00 101 GLU A N 1
ATOM 813 C CA . GLU A 1 101 ? 20.495 0.926 -20.399 1.00 95.00 101 GLU A CA 1
ATOM 814 C C . GLU A 1 101 ? 21.227 -0.403 -20.649 1.00 95.00 101 GLU A C 1
ATOM 816 O O . GLU A 1 101 ? 20.614 -1.476 -20.652 1.00 95.00 101 GLU A O 1
ATOM 821 N N . PRO A 1 102 ? 22.550 -0.367 -20.881 1.00 92.38 102 PRO A N 1
ATOM 822 C CA . PRO A 1 102 ? 23.332 -1.583 -21.034 1.00 92.38 102 PRO A CA 1
ATOM 823 C C . PRO A 1 102 ? 23.367 -2.373 -19.719 1.00 92.38 102 PRO A C 1
ATOM 825 O O . PRO A 1 102 ? 23.611 -1.812 -18.653 1.00 92.38 102 PRO A O 1
ATOM 828 N N . VAL A 1 103 ? 23.197 -3.695 -19.802 1.00 91.50 103 VAL A N 1
ATOM 829 C CA . VAL A 1 103 ? 23.312 -4.608 -18.652 1.00 91.50 103 VAL A CA 1
ATOM 830 C C . VAL A 1 103 ? 24.792 -4.824 -18.328 1.00 91.50 103 VAL A C 1
ATOM 832 O O . VAL A 1 103 ? 25.402 -5.810 -18.741 1.00 91.50 103 VAL A O 1
ATOM 835 N N . VAL A 1 104 ? 25.395 -3.851 -17.649 1.00 91.25 104 VAL A N 1
ATOM 836 C CA . VAL A 1 104 ? 26.805 -3.870 -17.245 1.00 91.25 104 VAL A CA 1
ATOM 837 C C . VAL A 1 104 ? 26.946 -3.482 -15.782 1.00 91.25 104 VAL A C 1
ATOM 839 O O . VAL A 1 104 ? 26.258 -2.585 -15.295 1.00 91.25 104 VAL A O 1
ATOM 842 N N . ASP A 1 105 ? 27.874 -4.131 -15.084 1.00 84.88 105 ASP A N 1
ATOM 843 C CA . ASP A 1 105 ? 28.197 -3.761 -13.712 1.00 84.88 105 ASP A CA 1
ATOM 844 C C . ASP A 1 105 ? 28.857 -2.379 -13.685 1.00 84.88 105 ASP A C 1
ATOM 846 O O . ASP A 1 105 ? 29.872 -2.128 -14.344 1.00 84.88 105 ASP A O 1
ATOM 850 N N . SER A 1 106 ? 28.306 -1.472 -12.878 1.00 82.19 106 SER A N 1
ATOM 85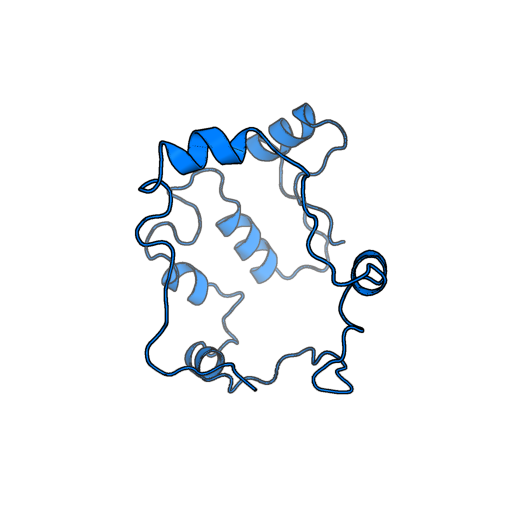1 C CA . SER A 1 106 ? 28.925 -0.175 -12.621 1.00 82.19 106 SER A CA 1
ATOM 852 C C . SER A 1 106 ? 30.145 -0.365 -11.712 1.00 82.19 106 SER A C 1
ATOM 854 O O . SER A 1 106 ? 30.043 -0.307 -10.485 1.00 82.19 106 SER A O 1
ATOM 856 N N . VAL A 1 107 ? 31.315 -0.626 -12.294 1.00 76.81 107 VAL A N 1
ATOM 857 C CA . VAL A 1 107 ? 32.566 -0.724 -11.530 1.00 76.81 107 VAL A CA 1
ATOM 858 C C . VAL A 1 107 ? 33.052 0.673 -11.134 1.00 76.81 107 VAL A C 1
ATOM 860 O O . VAL A 1 107 ? 33.281 1.533 -11.983 1.00 76.81 107 VAL A O 1
ATOM 863 N N . ILE A 1 108 ? 33.237 0.923 -9.835 1.00 62.81 108 ILE A N 1
ATOM 864 C CA . ILE A 1 108 ? 33.970 2.107 -9.369 1.00 62.81 108 ILE A CA 1
ATOM 865 C C . ILE A 1 108 ? 35.448 1.722 -9.323 1.00 62.81 108 ILE A C 1
ATOM 867 O O . ILE A 1 108 ? 35.837 0.855 -8.540 1.00 62.81 108 ILE A O 1
ATOM 871 N N . ALA A 1 109 ? 36.279 2.354 -10.154 1.00 60.78 109 ALA A N 1
ATOM 872 C CA . ALA A 1 109 ? 37.723 2.161 -10.101 1.00 60.78 109 ALA A CA 1
ATOM 873 C C . ALA A 1 109 ? 38.249 2.640 -8.737 1.00 60.78 109 ALA A C 1
ATOM 875 O O . ALA A 1 109 ? 38.213 3.832 -8.434 1.00 60.78 109 ALA A O 1
ATOM 876 N N . SER A 1 110 ? 38.708 1.693 -7.910 1.00 61.31 110 SER A N 1
ATOM 877 C CA . SER A 1 110 ? 39.362 1.925 -6.613 1.00 61.31 110 SER A CA 1
ATOM 878 C C . SER A 1 110 ? 38.616 2.898 -5.688 1.00 61.31 110 SER A C 1
ATOM 880 O O . SER A 1 110 ? 39.069 4.012 -5.437 1.00 61.31 110 SER A O 1
ATOM 882 N N . SER A 1 111 ? 37.467 2.485 -5.154 1.00 56.47 111 SER A N 1
ATOM 883 C CA . SER A 1 111 ? 36.825 3.217 -4.058 1.00 56.47 111 SER A CA 1
ATOM 884 C C . SER A 1 111 ? 37.435 2.835 -2.701 1.00 56.47 111 SER A C 1
ATOM 886 O O . SER A 1 111 ? 37.919 1.717 -2.504 1.00 56.47 111 SER A O 1
ATOM 888 N N . ALA A 1 112 ? 37.360 3.748 -1.726 1.00 57.44 112 ALA A N 1
ATOM 889 C CA . ALA A 1 112 ? 37.773 3.534 -0.331 1.00 57.44 112 ALA A CA 1
ATOM 890 C C . ALA A 1 112 ? 37.064 2.347 0.372 1.00 57.44 112 ALA A C 1
ATOM 892 O O . ALA A 1 112 ? 37.435 1.966 1.485 1.00 57.44 112 ALA A O 1
ATOM 893 N N . LEU A 1 113 ? 36.076 1.724 -0.288 1.00 56.34 113 LEU A N 1
ATOM 894 C CA . LEU A 1 113 ? 35.485 0.451 0.122 1.00 56.34 113 LEU A CA 1
ATOM 895 C C . LEU A 1 113 ? 36.511 -0.682 0.156 1.00 56.34 113 LEU A C 1
ATOM 897 O O . LEU A 1 113 ? 36.398 -1.541 1.016 1.00 56.34 113 LEU A O 1
ATOM 901 N N . SER A 1 114 ? 37.540 -0.690 -0.700 1.00 56.19 114 SER A N 1
ATOM 902 C CA . SER A 1 114 ? 38.539 -1.771 -0.664 1.00 56.19 114 SER A CA 1
ATOM 903 C C . SER A 1 114 ? 39.377 -1.773 0.622 1.00 56.19 114 SER A C 1
ATOM 905 O O . SER A 1 114 ? 39.851 -2.833 1.013 1.00 56.19 114 SER A O 1
ATOM 907 N N . GLN A 1 115 ? 39.558 -0.622 1.281 1.00 55.47 115 GLN A N 1
ATOM 908 C CA . GLN A 1 115 ? 40.267 -0.528 2.566 1.00 55.47 115 GLN A CA 1
ATOM 909 C C . GLN A 1 115 ? 39.350 -0.877 3.744 1.00 55.47 115 GLN A C 1
ATOM 911 O O . GLN A 1 115 ? 39.733 -1.649 4.612 1.00 55.47 115 GLN A O 1
ATOM 916 N N . THR A 1 116 ? 38.100 -0.409 3.735 1.00 56.31 116 THR A N 1
ATOM 917 C CA . THR A 1 116 ? 37.128 -0.725 4.800 1.00 56.31 116 THR A CA 1
ATOM 918 C C . THR A 1 116 ? 36.607 -2.166 4.739 1.00 56.31 116 THR A C 1
ATOM 920 O O . THR A 1 116 ? 36.386 -2.762 5.787 1.00 56.31 116 THR A O 1
ATOM 923 N N . MET A 1 117 ? 36.470 -2.764 3.550 1.00 56.84 117 MET A N 1
ATOM 924 C CA . MET A 1 117 ? 36.109 -4.181 3.359 1.00 56.84 117 MET A CA 1
ATOM 925 C C . MET A 1 117 ? 37.257 -5.139 3.696 1.00 56.84 117 MET A C 1
ATOM 927 O O . MET A 1 117 ? 36.998 -6.258 4.132 1.00 56.84 117 MET A O 1
ATOM 931 N N . ALA A 1 118 ? 38.515 -4.715 3.514 1.00 56.28 118 ALA A N 1
ATOM 932 C CA . ALA A 1 118 ? 39.677 -5.494 3.944 1.00 56.28 118 ALA A CA 1
ATOM 933 C C . ALA A 1 118 ? 39.765 -5.576 5.479 1.00 56.28 118 ALA A C 1
ATOM 935 O O . ALA A 1 118 ? 40.079 -6.638 6.010 1.00 56.28 118 ALA A O 1
ATOM 936 N N . ASP A 1 119 ? 39.404 -4.492 6.176 1.00 57.31 119 ASP A N 1
ATOM 937 C CA . ASP A 1 119 ? 39.404 -4.419 7.644 1.00 57.31 119 ASP A CA 1
ATOM 938 C C . ASP A 1 119 ? 38.091 -4.915 8.290 1.00 57.31 119 ASP A C 1
ATOM 940 O O . ASP A 1 119 ? 38.046 -5.162 9.493 1.00 57.31 119 ASP A O 1
ATOM 944 N N . SER A 1 120 ? 37.017 -5.077 7.507 1.00 61.56 120 SER A N 1
ATOM 945 C CA . SER A 1 120 ? 35.668 -5.438 7.983 1.00 61.56 120 SER A CA 1
ATOM 946 C C . SER A 1 120 ? 35.096 -6.654 7.251 1.00 61.56 120 SER A C 1
ATOM 948 O O . SER A 1 120 ? 33.931 -6.651 6.855 1.00 61.56 120 SER A O 1
ATOM 950 N N . SER A 1 121 ? 35.890 -7.712 7.073 1.00 63.75 121 SER A N 1
ATOM 951 C CA . SER A 1 121 ? 35.442 -8.969 6.446 1.00 63.75 121 SER A CA 1
ATOM 952 C C . SER A 1 121 ? 34.203 -9.594 7.118 1.00 63.75 121 SER A C 1
ATOM 954 O O . SER A 1 121 ? 33.467 -10.341 6.475 1.00 63.75 121 SER A O 1
ATOM 956 N N . ASP A 1 122 ? 33.916 -9.223 8.370 1.00 73.94 122 ASP A N 1
ATOM 957 C CA . ASP A 1 122 ? 32.707 -9.610 9.102 1.00 73.94 122 ASP A CA 1
ATOM 958 C C . ASP A 1 122 ? 31.462 -8.742 8.807 1.00 73.94 122 ASP A C 1
ATOM 960 O O . ASP A 1 122 ? 30.356 -9.141 9.165 1.00 73.94 122 ASP A O 1
ATOM 964 N N . ALA A 1 123 ? 31.578 -7.584 8.141 1.00 81.75 123 ALA A N 1
ATOM 965 C CA . ALA A 1 123 ? 30.453 -6.656 7.929 1.00 81.75 123 ALA A CA 1
ATOM 966 C C . ALA A 1 123 ? 29.299 -7.254 7.101 1.00 81.75 123 ALA A C 1
ATOM 968 O O . ALA A 1 123 ? 28.157 -6.815 7.225 1.00 81.75 123 ALA A O 1
ATOM 969 N N . PHE A 1 124 ? 29.600 -8.260 6.277 1.00 83.31 124 PHE A N 1
ATOM 970 C CA . PHE A 1 124 ? 28.629 -9.002 5.465 1.00 83.31 124 PHE A CA 1
ATOM 971 C C . PHE A 1 124 ? 28.650 -10.502 5.768 1.00 83.31 124 PHE A C 1
ATOM 973 O O . PHE A 1 124 ? 28.178 -11.314 4.965 1.00 83.31 124 PHE A O 1
ATOM 980 N N . LYS A 1 125 ? 29.202 -10.892 6.923 1.00 88.12 125 LYS A N 1
ATOM 981 C CA . LYS A 1 125 ? 29.072 -12.264 7.405 1.00 88.12 125 LYS A CA 1
ATOM 982 C C . LYS A 1 125 ? 27.584 -12.602 7.508 1.00 88.12 125 LYS A C 1
ATOM 984 O O . LYS A 1 125 ? 26.781 -11.769 7.914 1.00 88.12 125 LYS A O 1
ATOM 989 N N . ASP A 1 126 ? 27.222 -13.802 7.069 1.00 90.00 126 ASP A N 1
ATOM 990 C CA . ASP A 1 126 ? 25.839 -14.294 6.998 1.00 90.00 126 ASP A CA 1
ATOM 991 C C . ASP A 1 126 ? 24.923 -13.593 5.965 1.00 90.00 126 ASP A C 1
ATOM 993 O O . ASP A 1 126 ? 23.722 -13.850 5.939 1.00 90.00 126 ASP A O 1
ATOM 997 N N . PHE A 1 127 ? 25.466 -12.779 5.044 1.00 90.56 127 PHE A N 1
ATOM 998 C CA . PHE A 1 127 ? 24.689 -12.204 3.930 1.00 90.56 127 PHE A CA 1
ATOM 999 C C . PHE A 1 127 ? 24.217 -13.259 2.916 1.00 90.56 127 PHE A C 1
ATOM 1001 O O . PHE A 1 127 ? 23.120 -13.165 2.366 1.00 90.56 127 PHE A O 1
ATOM 1008 N N . THR A 1 128 ? 25.055 -14.263 2.633 1.00 89.88 128 THR A N 1
ATOM 1009 C CA . THR A 1 128 ? 24.741 -15.281 1.619 1.00 89.88 128 THR A CA 1
ATOM 1010 C C . THR A 1 128 ? 23.654 -16.222 2.129 1.00 89.88 128 THR A C 1
ATOM 1012 O O . THR A 1 128 ? 23.880 -17.002 3.053 1.00 89.88 128 THR A O 1
ATOM 1015 N N . PHE A 1 129 ? 22.497 -16.205 1.469 1.00 90.31 129 PHE A N 1
ATOM 1016 C CA . PHE A 1 129 ? 21.382 -17.111 1.731 1.00 90.31 129 PHE A CA 1
ATOM 1017 C C . PHE A 1 129 ? 21.059 -17.944 0.486 1.00 90.31 129 PHE A C 1
ATOM 1019 O O . PHE A 1 129 ? 20.885 -17.402 -0.603 1.00 90.31 129 PHE A O 1
ATOM 1026 N N . ASN A 1 130 ? 20.939 -19.263 0.653 1.00 89.38 130 ASN A N 1
ATOM 1027 C CA . ASN A 1 130 ? 20.459 -20.171 -0.387 1.00 89.38 130 ASN A CA 1
ATOM 1028 C C . ASN A 1 130 ? 19.267 -20.978 0.159 1.00 89.38 130 ASN A C 1
ATOM 1030 O O . ASN A 1 130 ? 19.469 -21.850 1.016 1.00 89.38 130 ASN A O 1
ATOM 1034 N N . PRO A 1 131 ? 18.027 -20.707 -0.287 1.00 87.44 131 PRO A N 1
ATOM 1035 C CA . PRO A 1 131 ? 16.880 -21.496 0.131 1.00 87.44 131 PRO A CA 1
ATOM 1036 C C . PRO A 1 131 ? 17.013 -22.920 -0.423 1.00 87.44 131 PRO A C 1
ATOM 1038 O O . PRO A 1 131 ? 17.136 -23.128 -1.631 1.00 87.44 131 PRO A O 1
ATOM 1041 N N . LYS A 1 132 ? 16.968 -23.929 0.459 1.00 72.00 132 LYS A N 1
ATOM 1042 C CA . LYS A 1 132 ? 16.956 -25.343 0.051 1.00 72.00 132 LYS A CA 1
ATOM 1043 C C . LYS A 1 132 ? 15.804 -25.573 -0.934 1.00 72.00 132 LYS A C 1
ATOM 1045 O O . LYS A 1 132 ? 14.647 -25.516 -0.531 1.00 72.00 132 LYS A O 1
ATOM 1050 N N . GLY A 1 133 ? 16.128 -25.840 -2.199 1.00 62.72 133 GLY A N 1
ATOM 1051 C CA . GLY A 1 133 ? 15.140 -26.160 -3.230 1.00 62.72 133 GLY A CA 1
ATOM 1052 C C . GLY A 1 133 ? 15.300 -25.437 -4.561 1.00 62.72 133 GLY A C 1
ATOM 1053 O O . GLY A 1 133 ? 14.597 -25.827 -5.479 1.00 62.72 133 GLY A O 1
ATOM 1054 N N . GLY A 1 134 ? 16.194 -24.445 -4.694 1.00 52.22 134 GLY A N 1
ATOM 1055 C CA . GLY A 1 134 ? 16.655 -23.931 -5.998 1.00 52.22 134 GLY A CA 1
ATOM 1056 C C . GLY A 1 134 ? 15.562 -23.575 -7.015 1.00 52.22 134 GLY A C 1
ATOM 1057 O O . GLY A 1 134 ? 15.838 -23.574 -8.209 1.00 52.22 134 GLY A O 1
ATOM 1058 N N . ALA A 1 135 ? 14.334 -23.305 -6.568 1.00 47.06 135 ALA A N 1
ATOM 1059 C CA . ALA A 1 135 ? 13.238 -22.924 -7.437 1.00 47.06 135 ALA A CA 1
ATOM 1060 C C . ALA A 1 135 ? 13.422 -21.449 -7.795 1.00 47.06 135 ALA A C 1
ATOM 1062 O O . ALA A 1 135 ? 12.778 -20.562 -7.233 1.00 47.06 135 ALA A O 1
ATOM 1063 N N . LEU A 1 136 ? 14.343 -21.200 -8.726 1.00 49.22 136 LEU A N 1
ATOM 1064 C CA . LEU A 1 136 ? 14.086 -20.190 -9.737 1.00 49.22 136 LEU A CA 1
ATOM 1065 C C . LEU A 1 136 ? 12.742 -20.596 -10.347 1.00 49.22 136 LEU A C 1
ATOM 1067 O O . LEU A 1 136 ? 12.577 -21.711 -10.838 1.00 49.22 136 LEU A O 1
ATOM 1071 N N . LEU A 1 137 ? 11.732 -19.767 -10.106 1.00 43.88 137 LEU A N 1
ATOM 1072 C CA . LEU A 1 137 ? 10.431 -19.913 -10.733 1.00 43.88 137 LEU A CA 1
ATOM 1073 C C . LEU A 1 137 ? 10.641 -19.587 -12.214 1.00 43.88 137 LEU A C 1
ATOM 1075 O O . LEU A 1 137 ? 10.568 -18.416 -12.583 1.00 43.88 137 LEU A O 1
ATOM 1079 N N . ASP A 1 138 ? 10.985 -20.605 -13.000 1.00 40.16 138 ASP A N 1
ATOM 1080 C CA . ASP A 1 138 ? 10.847 -20.589 -14.458 1.00 40.16 138 ASP A CA 1
ATOM 1081 C C . ASP A 1 138 ? 9.354 -20.558 -14.840 1.00 40.16 138 ASP A C 1
ATOM 1083 O O . ASP A 1 138 ? 8.546 -21.263 -14.179 1.00 40.16 138 ASP A O 1
#

InterPro domains:
  IPR000719 Protein kinase domain [PS50011] (1-64)
  IPR000961 AGC-kinase, C-terminal [PS51285] (65-138)
  IPR000961 AGC-kinase, C-terminal [SM00133] (65-131)
  IPR011009 Protein kinase-like domain superfamily [SSF56112] (2-118)
  IPR017892 Protein kinase, C-terminal [PF00433] (89-129)

Organism: Noccaea caerulescens (NCBI:txid107243)